Protein AF-A0A1X2HX25-F1 (afdb_monomer_lite)

Foldseek 3Di:
DDPVVVVCVVPDDDDDDPDDLVCLVVLLVVLQVVLVVLVVVLVPDDPPDDPVVSVVSPVSSCVSVVVSVQSVCVNVVNHD

Structure (mmCIF, N/CA/C/O backbone):
data_AF-A0A1X2HX25-F1
#
_entry.id   AF-A0A1X2HX25-F1
#
loop_
_atom_site.group_PDB
_atom_site.id
_atom_site.type_symbol
_atom_site.label_atom_id
_atom_site.label_alt_id
_atom_site.label_comp_id
_atom_site.label_asym_id
_atom_site.label_entity_id
_atom_site.label_seq_id
_atom_site.pdbx_PDB_ins_code
_atom_site.Cartn_x
_atom_site.Cartn_y
_atom_site.Cartn_z
_atom_site.occupancy
_atom_site.B_iso_or_equiv
_atom_site.auth_seq_id
_atom_site.auth_comp_id
_atom_site.auth_asym_id
_atom_site.auth_atom_id
_atom_site.pdbx_PDB_model_num
ATOM 1 N N . MET A 1 1 ? 41.529 1.014 -15.978 1.00 54.19 1 MET A N 1
ATOM 2 C CA . MET A 1 1 ? 40.050 1.039 -15.951 1.00 54.19 1 MET A CA 1
ATOM 3 C C . MET A 1 1 ? 39.599 -0.364 -16.334 1.00 54.19 1 MET A C 1
ATOM 5 O O . MET A 1 1 ? 39.986 -0.813 -17.403 1.00 54.19 1 MET A O 1
ATOM 9 N N . SER A 1 2 ? 38.997 -1.127 -15.417 1.00 55.34 2 SER A N 1
ATOM 10 C CA . SER A 1 2 ? 38.836 -2.583 -15.563 1.00 55.34 2 SER A CA 1
ATOM 11 C C . SER A 1 2 ? 37.837 -2.937 -16.670 1.00 55.34 2 SER A C 1
ATOM 13 O O . SER A 1 2 ? 36.647 -2.650 -16.548 1.00 55.34 2 SER A O 1
ATOM 15 N N . THR A 1 3 ? 38.319 -3.584 -17.732 1.00 70.00 3 THR A N 1
ATOM 16 C CA . THR A 1 3 ? 37.526 -4.074 -18.877 1.00 70.00 3 THR A CA 1
ATOM 17 C C . THR A 1 3 ? 36.385 -5.006 -18.461 1.00 70.00 3 THR A C 1
ATOM 19 O O . THR A 1 3 ? 35.349 -5.042 -19.116 1.00 70.00 3 THR A O 1
ATOM 22 N N . THR A 1 4 ? 36.528 -5.662 -17.310 1.00 78.56 4 THR A N 1
ATOM 23 C CA . THR A 1 4 ? 35.548 -6.571 -16.704 1.00 78.56 4 THR A CA 1
ATOM 24 C C . THR A 1 4 ? 34.203 -5.920 -16.364 1.00 78.56 4 THR A C 1
ATOM 26 O O . THR A 1 4 ? 33.180 -6.595 -16.400 1.00 78.56 4 THR A O 1
ATOM 29 N N . VAL A 1 5 ? 34.170 -4.617 -16.057 1.00 80.94 5 VAL A N 1
ATOM 30 C CA . VAL A 1 5 ? 32.920 -3.901 -15.720 1.00 80.94 5 VAL A CA 1
ATOM 31 C C . VAL A 1 5 ? 32.118 -3.556 -16.976 1.00 80.94 5 VAL A C 1
ATOM 33 O O . VAL A 1 5 ? 30.894 -3.593 -16.968 1.00 80.94 5 VAL A O 1
ATOM 36 N N . LEU A 1 6 ? 32.798 -3.241 -18.080 1.00 82.25 6 LEU A N 1
ATOM 37 C CA . LEU A 1 6 ? 32.131 -2.993 -19.362 1.00 82.25 6 LEU A CA 1
ATOM 38 C C . LEU A 1 6 ? 31.574 -4.294 -19.948 1.00 82.25 6 LEU A C 1
ATOM 40 O O . LEU A 1 6 ? 30.497 -4.298 -20.537 1.00 82.25 6 LEU A O 1
ATOM 44 N N . GLU A 1 7 ? 32.288 -5.401 -19.767 1.00 84.56 7 GLU A N 1
ATOM 45 C CA . GLU A 1 7 ? 31.859 -6.724 -20.221 1.00 84.56 7 GLU A CA 1
ATOM 46 C C . GLU A 1 7 ? 30.628 -7.224 -19.446 1.00 84.56 7 GLU A C 1
ATOM 48 O O . GLU A 1 7 ? 29.671 -7.718 -20.047 1.00 84.56 7 GLU A O 1
ATOM 53 N N . SER A 1 8 ? 30.591 -7.011 -18.125 1.00 82.75 8 SER A N 1
ATOM 54 C CA . SER A 1 8 ? 29.414 -7.334 -17.309 1.00 82.75 8 SER A CA 1
ATOM 55 C C . SER A 1 8 ? 28.214 -6.434 -17.617 1.00 82.75 8 SER A C 1
ATOM 57 O O . SER A 1 8 ? 27.081 -6.905 -17.604 1.00 82.75 8 SER A O 1
ATOM 59 N N . TRP A 1 9 ? 28.437 -5.163 -17.962 1.00 83.19 9 TRP A N 1
ATOM 60 C CA . TRP A 1 9 ? 27.357 -4.251 -18.344 1.00 83.19 9 TRP A CA 1
ATOM 61 C C . TRP A 1 9 ? 26.715 -4.614 -19.689 1.00 83.19 9 TRP A C 1
ATOM 63 O O . TRP A 1 9 ? 25.497 -4.554 -19.826 1.00 83.19 9 TRP A O 1
ATOM 73 N N . ASN A 1 10 ? 27.515 -5.046 -20.669 1.00 86.25 10 ASN A N 1
ATOM 74 C CA . ASN A 1 10 ? 27.014 -5.433 -21.994 1.00 86.25 10 ASN A CA 1
ATOM 75 C C . ASN A 1 10 ? 26.305 -6.797 -22.016 1.00 86.25 10 ASN A C 1
ATOM 77 O O . ASN A 1 10 ? 25.572 -7.087 -22.958 1.00 86.25 10 ASN A O 1
ATOM 81 N N . THR A 1 11 ? 26.530 -7.639 -21.005 1.00 88.19 11 THR A N 1
ATOM 82 C CA . THR A 1 11 ? 25.909 -8.971 -20.886 1.00 88.19 11 THR A CA 1
ATOM 83 C C . THR A 1 11 ? 24.718 -8.996 -19.924 1.00 88.19 11 THR A C 1
ATOM 85 O O . THR A 1 11 ? 23.996 -9.992 -19.868 1.00 88.19 11 THR A O 1
ATOM 88 N N . ALA A 1 12 ? 24.479 -7.909 -19.183 1.00 85.25 12 ALA A N 1
ATOM 89 C CA . ALA A 1 12 ? 23.373 -7.806 -18.242 1.00 85.25 12 ALA A CA 1
ATOM 90 C C . ALA A 1 12 ? 22.014 -7.690 -18.954 1.00 85.25 12 ALA A C 1
ATOM 92 O O . ALA A 1 12 ? 21.860 -6.979 -19.948 1.00 85.25 12 ALA A O 1
ATOM 93 N N . ALA A 1 13 ? 21.000 -8.368 -18.410 1.00 85.56 13 ALA A N 1
ATOM 94 C CA . ALA A 1 13 ? 19.629 -8.240 -18.892 1.00 85.56 13 ALA A CA 1
ATOM 95 C C . ALA A 1 13 ? 19.063 -6.838 -18.574 1.00 85.56 13 ALA A C 1
ATOM 97 O O . ALA A 1 13 ? 19.327 -6.311 -17.488 1.00 85.56 13 ALA A O 1
ATOM 98 N N . PRO A 1 14 ? 18.250 -6.242 -19.468 1.00 83.69 14 PRO A N 1
ATOM 99 C CA . PRO A 1 14 ? 17.611 -4.958 -19.205 1.00 83.69 14 PRO A CA 1
ATOM 100 C C . PRO A 1 14 ? 16.716 -5.025 -17.965 1.00 83.69 14 PRO A C 1
ATOM 102 O O . PRO A 1 14 ? 15.878 -5.921 -17.837 1.00 83.69 14 PRO A O 1
ATOM 105 N N . PHE A 1 15 ? 16.854 -4.045 -17.071 1.00 83.88 15 PHE A N 1
ATOM 106 C CA . PHE A 1 15 ? 15.941 -3.902 -15.943 1.00 83.88 15 PHE A CA 1
ATOM 107 C C . PHE A 1 15 ? 14.571 -3.455 -16.459 1.00 83.88 15 PHE A C 1
ATOM 109 O O . PHE A 1 15 ? 14.449 -2.429 -17.129 1.00 83.88 15 PHE A O 1
ATOM 116 N N . SER A 1 16 ? 13.536 -4.227 -16.146 1.00 82.56 16 SER A N 1
ATOM 117 C CA . SER A 1 16 ? 12.151 -3.883 -16.454 1.00 82.56 16 SER A CA 1
ATOM 118 C C . SER A 1 16 ? 11.366 -3.723 -15.160 1.00 82.56 16 SER A C 1
ATOM 120 O O . SER A 1 16 ? 11.653 -4.373 -14.155 1.00 82.56 16 SER A O 1
ATOM 122 N N . SER A 1 17 ? 10.388 -2.819 -15.172 1.00 80.25 17 SER A N 1
ATOM 123 C CA . SER A 1 17 ? 9.512 -2.639 -14.018 1.00 80.25 17 SER A CA 1
ATOM 124 C C . SER A 1 17 ? 8.682 -3.900 -13.788 1.00 80.25 17 SER A C 1
ATOM 126 O O . SER A 1 17 ? 8.051 -4.404 -14.717 1.00 80.25 17 SER A O 1
ATOM 128 N N . LEU A 1 18 ? 8.627 -4.362 -12.537 1.00 84.62 18 LEU A N 1
ATOM 129 C CA . LEU A 1 18 ? 7.765 -5.473 -12.120 1.00 84.62 18 LEU A CA 1
ATOM 130 C C . LEU A 1 18 ? 6.276 -5.153 -12.317 1.00 84.62 18 LEU A C 1
ATOM 132 O O . LEU A 1 18 ? 5.468 -6.055 -12.521 1.00 84.62 18 LEU A O 1
ATOM 136 N N . ILE A 1 19 ? 5.915 -3.870 -12.248 1.00 86.00 19 ILE A N 1
ATOM 137 C CA . ILE A 1 19 ? 4.544 -3.391 -12.400 1.00 86.00 19 ILE A CA 1
ATOM 138 C C . ILE A 1 19 ? 4.481 -2.497 -13.646 1.00 86.00 19 ILE A C 1
ATOM 140 O O . ILE A 1 19 ? 5.231 -1.518 -13.733 1.00 86.00 19 ILE A O 1
ATOM 144 N N . PRO A 1 20 ? 3.600 -2.792 -14.617 1.00 88.69 20 PRO A N 1
ATOM 145 C CA . PRO A 1 20 ? 3.426 -1.937 -15.782 1.00 88.69 20 PRO A CA 1
ATOM 146 C C . PRO A 1 20 ? 2.977 -0.531 -15.378 1.00 88.69 20 PRO A C 1
ATOM 148 O O . PRO A 1 20 ? 2.043 -0.370 -14.594 1.00 88.69 20 PRO A O 1
ATOM 151 N N . VAL A 1 21 ? 3.589 0.490 -15.979 1.00 87.38 21 VAL A N 1
ATOM 152 C CA . VAL A 1 21 ? 3.330 1.907 -15.655 1.00 87.38 21 VAL A CA 1
ATOM 153 C C . VAL A 1 21 ? 1.853 2.284 -15.820 1.00 87.38 21 VAL A C 1
ATOM 155 O O . VAL A 1 21 ? 1.312 3.070 -15.048 1.00 87.38 21 VAL A O 1
ATOM 158 N N . ALA A 1 22 ? 1.168 1.658 -16.780 1.00 90.56 22 ALA A N 1
ATOM 159 C CA . ALA A 1 22 ? -0.257 1.864 -17.023 1.00 90.56 22 ALA A CA 1
ATOM 160 C C . ALA A 1 22 ? -1.159 1.450 -15.840 1.00 90.56 22 ALA A C 1
ATOM 162 O O . ALA A 1 22 ? -2.284 1.935 -15.745 1.00 90.56 22 ALA A O 1
ATOM 163 N N . LEU A 1 23 ? -0.690 0.579 -14.934 1.00 93.56 23 LEU A N 1
ATOM 164 C CA . LEU A 1 23 ? -1.461 0.150 -13.764 1.00 93.56 23 LEU A CA 1
ATOM 165 C C . LEU A 1 23 ? -1.310 1.070 -12.549 1.00 93.56 23 LEU A C 1
ATOM 167 O O . LEU A 1 23 ? -2.137 0.984 -11.645 1.00 93.56 23 LEU A O 1
ATOM 171 N N . TYR A 1 24 ? -0.310 1.953 -12.500 1.00 92.00 24 TYR A N 1
ATOM 172 C CA . TYR A 1 24 ? -0.100 2.851 -11.357 1.00 92.00 24 TYR A CA 1
ATOM 173 C C . TYR A 1 24 ? -1.323 3.698 -10.977 1.00 92.00 24 TYR A C 1
ATOM 175 O O . TYR A 1 24 ? -1.685 3.665 -9.799 1.00 92.00 24 TYR A O 1
ATOM 183 N N . PRO A 1 25 ? -2.019 4.389 -11.905 1.00 93.31 25 PRO A N 1
ATOM 184 C CA . PRO A 1 25 ? -3.214 5.158 -11.548 1.00 93.31 25 PRO A CA 1
ATOM 185 C C . PRO A 1 25 ? -4.344 4.270 -11.016 1.00 93.31 25 PRO A C 1
ATOM 187 O O . PRO A 1 25 ? -5.057 4.652 -10.089 1.00 93.31 25 PRO A O 1
ATOM 190 N N . LEU A 1 26 ? -4.494 3.065 -11.571 1.00 95.62 26 LEU A N 1
ATOM 191 C CA . LEU A 1 26 ? -5.520 2.120 -11.141 1.00 95.62 26 LEU A CA 1
ATOM 192 C C . LEU A 1 26 ? -5.229 1.591 -9.730 1.00 95.62 26 LEU A C 1
ATOM 194 O O . LEU A 1 26 ? -6.118 1.562 -8.881 1.00 95.62 26 LEU A O 1
ATOM 198 N N . LEU A 1 27 ? -3.975 1.221 -9.461 1.00 95.06 27 LEU A N 1
ATOM 199 C CA . LEU A 1 27 ? -3.512 0.803 -8.138 1.00 95.06 27 LEU A CA 1
ATOM 200 C C . LEU A 1 27 ? -3.699 1.935 -7.124 1.00 95.06 27 LEU A C 1
ATOM 202 O O . LEU A 1 27 ? -4.309 1.715 -6.082 1.00 95.06 27 LEU A O 1
ATOM 206 N N . ALA A 1 28 ? -3.264 3.154 -7.451 1.00 95.94 28 ALA A N 1
ATOM 207 C CA . ALA A 1 28 ? -3.464 4.332 -6.611 1.00 95.94 28 ALA A CA 1
ATOM 208 C C . ALA A 1 28 ? -4.939 4.507 -6.229 1.00 95.94 28 ALA A C 1
ATOM 210 O O . ALA A 1 28 ? -5.258 4.620 -5.046 1.00 95.94 28 ALA A O 1
ATOM 211 N N . TYR A 1 29 ? -5.842 4.440 -7.212 1.00 96.75 29 TYR A N 1
ATOM 212 C CA . TYR A 1 29 ? -7.279 4.533 -6.977 1.00 96.75 29 TYR A CA 1
ATOM 213 C C . TYR A 1 29 ? -7.778 3.464 -5.994 1.00 96.75 29 TYR A C 1
ATOM 215 O O . TYR A 1 29 ? -8.441 3.801 -5.011 1.00 96.75 29 TYR A O 1
ATOM 223 N N . PHE A 1 30 ? -7.435 2.189 -6.196 1.00 97.06 30 PHE A N 1
ATOM 224 C CA . PHE A 1 30 ? -7.895 1.110 -5.315 1.00 97.06 30 PHE A CA 1
ATOM 225 C C . PHE A 1 30 ? -7.349 1.226 -3.891 1.00 97.06 30 PHE A C 1
ATOM 227 O O . PHE A 1 30 ? -8.107 1.086 -2.930 1.00 97.06 30 PHE A O 1
ATOM 234 N N . PHE A 1 31 ? -6.056 1.509 -3.745 1.00 97.25 31 PHE A N 1
ATOM 235 C CA . PHE A 1 31 ? -5.407 1.614 -2.441 1.00 97.25 31 PHE A CA 1
ATOM 236 C C . PHE A 1 31 ? -5.900 2.827 -1.646 1.00 97.25 31 PHE A C 1
ATOM 238 O O . PHE A 1 31 ? -6.209 2.695 -0.463 1.00 97.25 31 PHE A O 1
ATOM 245 N N . ILE A 1 32 ? -6.057 3.985 -2.296 1.00 97.44 32 ILE A N 1
ATOM 246 C CA . ILE A 1 32 ? -6.617 5.183 -1.662 1.00 97.44 32 ILE A CA 1
ATOM 247 C C . ILE A 1 32 ? -8.074 4.950 -1.263 1.00 97.44 32 ILE A C 1
ATOM 249 O O . ILE A 1 32 ? -8.427 5.185 -0.110 1.00 97.44 32 ILE A O 1
ATOM 253 N N . THR A 1 33 ? -8.913 4.439 -2.168 1.00 97.62 33 THR A N 1
ATOM 254 C CA . THR A 1 33 ? -10.343 4.232 -1.885 1.00 97.62 33 THR A CA 1
ATOM 255 C C . THR A 1 33 ? -10.551 3.196 -0.779 1.00 97.62 33 THR A C 1
ATOM 257 O O . THR A 1 33 ? -11.311 3.436 0.159 1.00 97.62 33 THR A O 1
ATOM 260 N N . GLY A 1 34 ? -9.838 2.066 -0.834 1.00 96.44 34 GLY A N 1
ATOM 261 C CA . GLY A 1 34 ? -9.887 1.039 0.209 1.00 96.44 34 GLY A CA 1
ATOM 262 C C . GLY A 1 34 ? -9.312 1.522 1.543 1.00 96.44 34 GLY A C 1
ATOM 263 O O . GLY A 1 34 ? -9.883 1.244 2.597 1.00 96.44 34 GLY A O 1
ATOM 264 N N . GLY A 1 35 ? -8.227 2.299 1.504 1.00 96.50 35 GLY A N 1
ATOM 265 C CA . GLY A 1 35 ? -7.625 2.921 2.681 1.00 96.50 35 GLY A CA 1
ATOM 266 C C . GLY A 1 35 ? -8.582 3.891 3.369 1.00 96.50 35 GLY A C 1
ATOM 267 O O . GLY A 1 35 ? -8.838 3.747 4.560 1.00 96.50 35 GLY A O 1
ATOM 268 N N . LEU A 1 36 ? -9.193 4.806 2.610 1.00 96.88 36 LEU A N 1
ATOM 269 C CA . LEU A 1 36 ? -10.215 5.740 3.096 1.00 96.88 36 LEU A CA 1
ATOM 270 C C . LEU A 1 36 ? -11.426 5.014 3.685 1.00 96.88 36 LEU A C 1
ATOM 272 O O . LEU A 1 36 ? -11.893 5.388 4.760 1.00 96.88 36 LEU A O 1
ATOM 276 N N . ALA A 1 37 ? -11.914 3.963 3.023 1.00 96.56 37 ALA A N 1
ATOM 277 C CA . ALA A 1 37 ? -13.011 3.155 3.544 1.00 96.56 37 ALA A CA 1
ATOM 278 C C . ALA A 1 37 ? -12.635 2.502 4.886 1.00 96.56 37 ALA A C 1
ATOM 280 O O . ALA A 1 37 ? -13.383 2.619 5.856 1.00 96.56 37 ALA A O 1
ATOM 281 N N . SER A 1 38 ? -11.453 1.881 4.977 1.00 94.31 38 SER A N 1
ATOM 282 C CA . SER A 1 38 ? -10.955 1.262 6.214 1.00 94.31 38 SER A CA 1
ATOM 283 C C . SER A 1 38 ? -10.744 2.287 7.333 1.00 94.31 38 SER A C 1
ATOM 285 O O . SER A 1 38 ? -11.077 2.013 8.485 1.00 94.31 38 SER A O 1
ATOM 287 N N . THR A 1 39 ? -10.250 3.487 7.018 1.00 95.31 39 THR A N 1
ATOM 288 C CA . THR A 1 39 ? -10.162 4.598 7.976 1.00 95.31 39 THR A CA 1
ATOM 289 C C 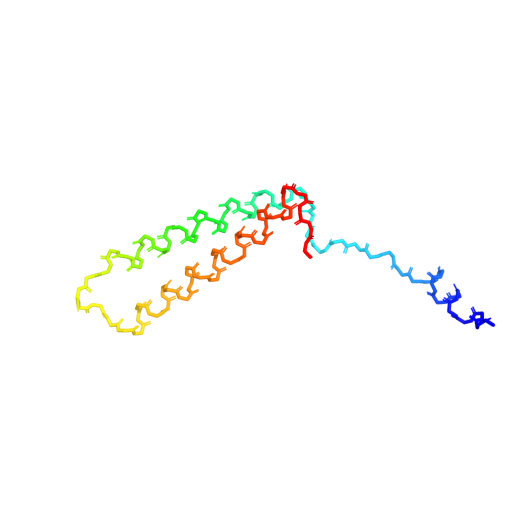. THR A 1 39 ? -11.546 5.038 8.441 1.00 95.31 39 THR A C 1
ATOM 291 O O . THR A 1 39 ? -11.747 5.242 9.634 1.00 95.31 39 THR A O 1
ATOM 294 N N . GLY A 1 40 ? -12.521 5.135 7.536 1.00 93.75 40 GLY A N 1
ATOM 295 C CA . GLY A 1 40 ? -13.910 5.424 7.890 1.00 93.75 40 GLY A CA 1
ATOM 296 C C . GLY A 1 40 ? -14.461 4.401 8.883 1.00 93.75 40 GLY A C 1
ATOM 297 O O . GLY A 1 40 ? -14.983 4.783 9.929 1.00 93.75 40 GLY A O 1
ATOM 298 N N . PHE A 1 41 ? -14.253 3.108 8.616 1.00 91.12 41 PHE A N 1
ATOM 299 C CA . PHE A 1 41 ? -14.616 2.029 9.539 1.00 91.12 41 PHE A CA 1
ATOM 300 C C . PHE A 1 41 ? -13.881 2.114 10.876 1.00 91.12 41 PHE A C 1
ATOM 302 O O . PHE A 1 41 ? -14.476 1.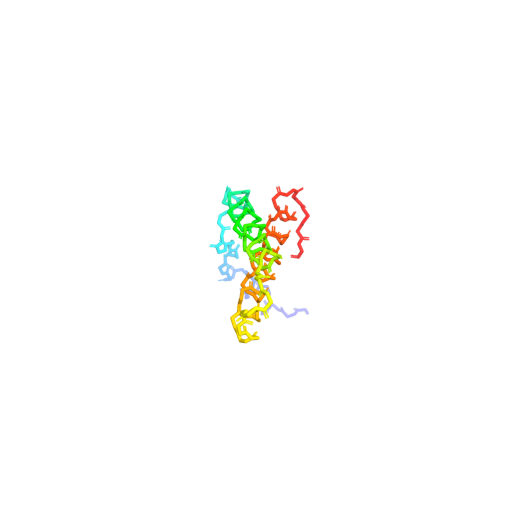837 11.914 1.00 91.12 41 PHE A O 1
ATOM 309 N N . PHE A 1 42 ? -12.607 2.508 10.882 1.00 90.38 42 PHE A N 1
ATOM 310 C CA . PHE A 1 42 ? -11.864 2.753 12.115 1.00 90.38 42 PHE A CA 1
ATOM 311 C C . PHE A 1 42 ? -12.504 3.859 12.963 1.00 90.38 42 PHE A C 1
ATOM 313 O O . PHE A 1 42 ? -12.704 3.673 14.159 1.00 90.38 42 PHE A O 1
ATOM 320 N N . VAL A 1 43 ? -12.881 4.976 12.338 1.00 90.50 43 VAL A N 1
ATOM 321 C CA . VAL A 1 43 ? -13.428 6.156 13.024 1.00 90.50 43 VAL A CA 1
ATOM 322 C C . VAL A 1 43 ? -14.811 5.900 13.628 1.00 90.50 43 VAL A C 1
ATOM 324 O O . VAL A 1 43 ? -15.102 6.402 14.710 1.00 90.50 43 VAL A O 1
ATOM 327 N N . VAL A 1 44 ? -15.666 5.119 12.963 1.00 90.31 44 VAL A N 1
ATOM 328 C CA . VAL A 1 44 ? -17.042 4.858 13.437 1.00 90.31 44 VAL A CA 1
ATOM 329 C C . VAL A 1 44 ? -17.142 3.750 14.492 1.00 90.31 44 VAL A C 1
ATOM 331 O O . VAL A 1 44 ? -18.243 3.442 14.951 1.00 90.31 44 VAL A O 1
ATOM 334 N N . GLN A 1 45 ? -16.030 3.124 14.889 1.00 83.25 45 GLN A N 1
ATOM 335 C CA . GLN A 1 45 ? -16.059 2.066 15.899 1.00 83.25 45 GLN A CA 1
ATOM 336 C C . GLN A 1 45 ? -16.562 2.583 17.258 1.00 83.25 45 GLN A C 1
ATOM 338 O O . GLN A 1 45 ? -16.110 3.600 17.778 1.00 83.25 45 GLN A O 1
ATOM 343 N N . GLY A 1 46 ? -17.518 1.858 17.847 1.00 76.62 46 GLY A N 1
ATOM 344 C CA . GLY A 1 46 ? -18.123 2.208 19.134 1.00 76.62 46 GLY A CA 1
ATOM 345 C C . GLY A 1 46 ? -17.242 1.871 20.344 1.00 76.62 46 GLY A C 1
ATOM 346 O O . GLY A 1 46 ? -16.330 1.057 20.264 1.00 76.62 46 GLY A O 1
ATOM 347 N N . LYS A 1 47 ? -17.576 2.431 21.517 1.00 71.69 47 LYS A N 1
ATOM 348 C CA . LYS A 1 47 ? -16.817 2.284 22.784 1.00 71.69 47 LYS A CA 1
ATOM 349 C C . LYS A 1 47 ? -16.585 0.843 23.281 1.00 71.69 47 LYS A C 1
ATOM 351 O O . LYS A 1 47 ? -15.802 0.658 24.203 1.00 71.69 47 LYS A O 1
ATOM 356 N N . GLN A 1 48 ? -17.284 -0.147 22.728 1.00 77.00 48 GLN A N 1
ATOM 357 C CA . GLN A 1 48 ? -17.227 -1.554 23.147 1.00 77.00 48 GLN A CA 1
ATOM 358 C C . GLN A 1 48 ? -16.396 -2.434 22.193 1.00 77.00 48 GLN A C 1
ATOM 360 O O . GLN A 1 48 ? -16.340 -3.646 22.385 1.00 7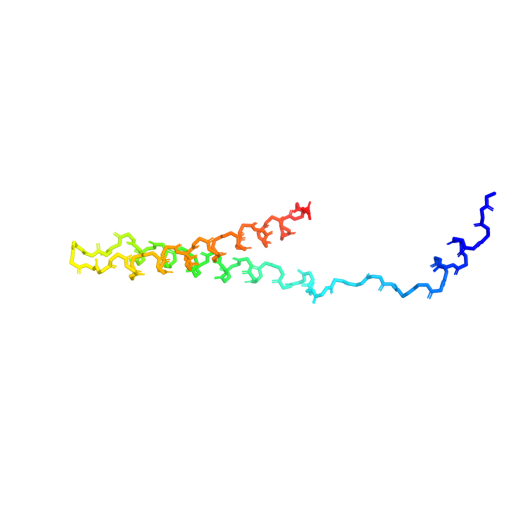7.00 48 GLN A O 1
ATOM 365 N N . THR A 1 49 ? -15.761 -1.880 21.151 1.00 78.88 49 THR A N 1
ATOM 366 C CA . THR A 1 49 ? -14.889 -2.687 20.286 1.00 78.88 49 THR A CA 1
ATOM 367 C C . THR A 1 49 ? -13.568 -3.009 20.976 1.00 78.88 49 THR A C 1
ATOM 369 O O . THR A 1 49 ? -12.922 -2.155 21.581 1.00 78.88 49 THR A O 1
ATOM 372 N N . HIS A 1 50 ? -13.150 -4.272 20.872 1.00 86.50 50 HIS A N 1
ATOM 373 C CA . HIS A 1 50 ? -11.881 -4.731 21.424 1.00 86.50 50 HIS A CA 1
ATOM 374 C C . HIS A 1 50 ? -10.694 -3.995 20.790 1.00 86.50 50 HIS A C 1
ATOM 376 O O . HIS A 1 50 ? -10.634 -3.819 19.571 1.00 86.50 50 HIS A O 1
ATOM 382 N N . LEU A 1 51 ? -9.695 -3.661 21.613 1.00 88.06 51 LEU A N 1
ATOM 383 C CA . LEU A 1 51 ? -8.482 -2.956 21.186 1.00 88.06 51 LEU A CA 1
ATOM 384 C C . LEU A 1 51 ? -7.741 -3.678 20.046 1.00 88.06 51 LEU A C 1
ATOM 386 O O . LEU A 1 51 ? -7.251 -3.035 19.123 1.00 88.06 51 LEU A O 1
ATOM 390 N N . ALA A 1 52 ? -7.715 -5.014 20.061 1.00 89.50 52 ALA A N 1
ATOM 391 C CA . ALA A 1 52 ? -7.113 -5.813 18.990 1.00 89.50 52 ALA A CA 1
ATOM 392 C C . ALA A 1 52 ? -7.818 -5.615 17.632 1.00 89.50 52 ALA A C 1
ATOM 394 O O . ALA A 1 52 ? -7.168 -5.550 16.587 1.00 89.50 52 ALA A O 1
ATOM 395 N N . SER A 1 53 ? -9.145 -5.462 17.637 1.00 88.94 53 SER A N 1
ATOM 396 C CA . SER A 1 53 ? -9.921 -5.187 16.422 1.00 88.94 53 SER A CA 1
ATOM 397 C C . SER A 1 53 ? -9.669 -3.768 15.910 1.00 88.94 53 SER A C 1
ATOM 399 O O . SER A 1 53 ? -9.523 -3.554 14.711 1.00 88.94 53 SER A O 1
ATOM 401 N N . GLN A 1 54 ? -9.572 -2.793 16.814 1.00 90.62 54 GLN A N 1
ATOM 402 C CA . GLN A 1 54 ? -9.236 -1.418 16.445 1.00 90.62 54 GLN A CA 1
ATOM 403 C C . GLN A 1 54 ? -7.838 -1.337 15.826 1.00 90.62 54 GLN A C 1
ATOM 405 O O . GLN A 1 54 ? -7.663 -0.722 14.776 1.00 90.62 54 GLN A O 1
ATOM 410 N N . PHE A 1 55 ? -6.860 -2.011 16.435 1.00 93.38 55 PHE A N 1
ATOM 411 C CA . PHE A 1 55 ? -5.486 -2.041 15.949 1.00 93.38 55 PHE A CA 1
ATOM 412 C C . PHE A 1 55 ? -5.370 -2.683 14.564 1.00 93.38 55 PHE A C 1
ATOM 414 O O . PHE A 1 55 ? -4.701 -2.138 13.694 1.00 93.38 55 PHE A O 1
ATOM 421 N N . THR A 1 56 ? -6.044 -3.809 14.328 1.00 94.19 56 THR A N 1
ATOM 422 C CA . THR A 1 56 ? -6.005 -4.489 13.022 1.00 94.19 56 THR A CA 1
ATOM 423 C C . THR A 1 56 ? -6.622 -3.645 11.908 1.00 94.19 56 THR A C 1
ATOM 425 O O . THR A 1 56 ? -6.036 -3.548 10.832 1.00 94.19 56 THR A O 1
ATOM 428 N N . ILE A 1 57 ? -7.748 -2.972 12.166 1.00 93.56 57 ILE A N 1
ATOM 429 C CA . ILE A 1 57 ? -8.390 -2.082 11.184 1.00 93.56 57 ILE A CA 1
ATOM 430 C C . ILE A 1 57 ? -7.537 -0.827 10.939 1.00 93.56 57 ILE A C 1
ATOM 432 O O . ILE A 1 57 ? -7.394 -0.398 9.794 1.00 93.56 57 ILE A O 1
ATOM 436 N N . ALA A 1 58 ? -6.929 -0.263 11.987 1.00 94.25 58 ALA A N 1
ATOM 437 C CA . ALA A 1 58 ? -6.006 0.863 11.859 1.00 94.25 58 ALA A CA 1
ATOM 438 C C . ALA A 1 58 ? -4.752 0.487 11.058 1.00 94.25 58 ALA A C 1
ATOM 440 O O . ALA A 1 58 ? -4.329 1.242 10.186 1.00 94.25 58 ALA A O 1
ATOM 441 N N . LEU A 1 59 ? -4.185 -0.694 11.317 1.00 96.75 59 LEU A N 1
ATOM 442 C CA . LEU A 1 59 ? -3.029 -1.215 10.593 1.00 96.75 59 LEU A CA 1
ATOM 443 C C . LEU A 1 59 ? -3.362 -1.425 9.114 1.00 96.75 59 LEU A C 1
ATOM 445 O O . LEU A 1 59 ? -2.608 -0.986 8.249 1.00 96.75 59 LEU A O 1
ATOM 449 N N . LEU A 1 60 ? -4.509 -2.045 8.823 1.00 96.31 60 LEU A N 1
ATOM 450 C CA . LEU A 1 60 ? -4.987 -2.239 7.458 1.00 96.31 60 LEU A CA 1
ATOM 451 C C . LEU A 1 60 ? -5.139 -0.890 6.742 1.00 96.31 60 LEU A C 1
ATOM 453 O O . LEU A 1 60 ? -4.589 -0.705 5.659 1.00 96.31 60 LEU A O 1
ATOM 457 N N . ALA A 1 61 ? -5.805 0.078 7.376 1.00 96.56 61 ALA A N 1
ATOM 458 C CA . ALA A 1 61 ? -5.971 1.421 6.831 1.00 96.56 61 ALA A CA 1
ATOM 459 C C . ALA A 1 61 ? -4.624 2.108 6.548 1.00 96.56 61 ALA A C 1
ATOM 461 O O . ALA A 1 61 ? -4.435 2.663 5.468 1.00 96.56 61 ALA A O 1
ATOM 462 N N . ALA A 1 62 ? -3.678 2.037 7.489 1.00 97.44 62 ALA A N 1
ATOM 463 C CA . ALA A 1 62 ? -2.355 2.641 7.353 1.00 97.44 62 ALA A CA 1
ATOM 464 C C . ALA A 1 62 ? -1.557 2.035 6.191 1.00 97.44 62 ALA A C 1
ATOM 466 O O . ALA A 1 62 ? -0.964 2.770 5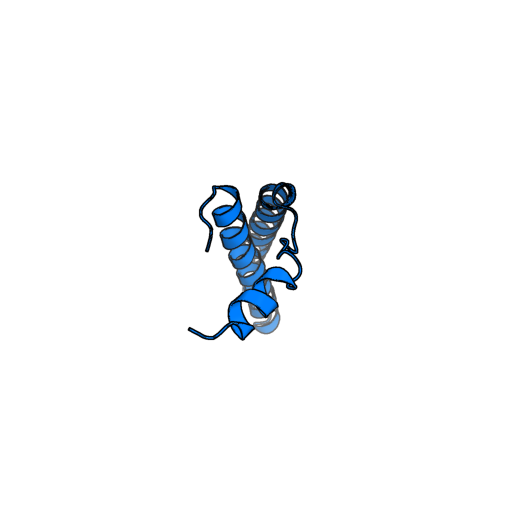.405 1.00 97.44 62 ALA A O 1
ATOM 467 N N . VAL A 1 63 ? -1.576 0.707 6.050 1.00 97.88 63 VAL A N 1
ATOM 468 C CA . VAL A 1 63 ? -0.906 0.013 4.943 1.00 97.88 63 VAL A CA 1
ATOM 469 C C . VAL A 1 63 ? -1.540 0.403 3.610 1.00 97.88 63 VAL A C 1
ATOM 471 O O . VAL A 1 63 ? -0.822 0.779 2.683 1.00 97.88 63 VAL A O 1
ATOM 474 N N . LEU A 1 64 ? -2.873 0.372 3.512 1.00 97.06 64 LEU A N 1
ATOM 475 C CA . LEU A 1 64 ? -3.564 0.704 2.267 1.00 97.06 64 LEU A CA 1
ATOM 476 C C . LEU A 1 64 ? -3.316 2.157 1.848 1.00 97.06 64 LEU A C 1
ATOM 478 O O . LEU A 1 64 ? -2.987 2.410 0.691 1.00 97.06 64 LEU A O 1
ATOM 482 N N . LEU A 1 65 ? -3.413 3.104 2.783 1.00 97.25 65 LEU A N 1
ATOM 483 C CA . LEU A 1 65 ? -3.134 4.511 2.504 1.00 97.25 65 LEU A CA 1
ATOM 484 C C . LEU A 1 65 ? -1.659 4.752 2.175 1.00 97.25 65 LEU A C 1
ATOM 486 O O . LEU A 1 65 ? -1.373 5.498 1.245 1.00 97.25 65 LEU A O 1
ATOM 490 N N . GLY A 1 66 ? -0.727 4.102 2.878 1.00 96.56 66 GLY A N 1
ATOM 491 C CA . GLY A 1 66 ? 0.707 4.221 2.609 1.00 96.56 66 GLY A CA 1
ATOM 492 C C . GLY A 1 66 ? 1.061 3.807 1.179 1.00 96.56 66 GLY A C 1
ATOM 493 O O . GLY A 1 66 ? 1.661 4.586 0.438 1.00 96.56 66 GLY A O 1
ATOM 494 N N . PHE A 1 67 ? 0.610 2.624 0.748 1.00 95.56 67 PHE A N 1
ATOM 495 C CA . PHE A 1 67 ? 0.773 2.188 -0.643 1.00 95.56 67 PHE A CA 1
ATOM 496 C C . PHE A 1 67 ? 0.011 3.081 -1.627 1.00 95.56 67 PHE A C 1
ATOM 498 O O . PHE A 1 67 ? 0.527 3.387 -2.700 1.00 95.56 67 PHE A O 1
ATOM 505 N N . GLY A 1 68 ? -1.179 3.555 -1.254 1.00 95.94 68 GLY A N 1
ATOM 506 C CA . GLY A 1 68 ? -1.958 4.493 -2.060 1.00 95.94 68 GLY A CA 1
ATOM 507 C C . GLY A 1 68 ? -1.200 5.784 -2.358 1.00 95.94 68 GLY A C 1
ATOM 508 O O . GLY A 1 68 ? -1.175 6.223 -3.506 1.00 95.94 68 GLY A O 1
ATOM 509 N N . VAL A 1 69 ? -0.524 6.359 -1.361 1.00 96.12 69 VAL A N 1
ATOM 510 C CA . VAL A 1 69 ? 0.303 7.563 -1.527 1.00 96.12 69 VAL A CA 1
ATOM 511 C C . VAL A 1 69 ? 1.501 7.290 -2.439 1.00 96.12 69 VAL A C 1
ATOM 513 O O . VAL A 1 69 ? 1.761 8.089 -3.337 1.00 96.12 69 VAL A O 1
ATOM 516 N N . ILE A 1 70 ? 2.180 6.148 -2.281 1.00 95.06 70 ILE A N 1
ATOM 517 C CA . ILE A 1 70 ? 3.309 5.760 -3.145 1.00 95.06 70 ILE A CA 1
ATOM 518 C C . ILE A 1 70 ? 2.860 5.635 -4.606 1.00 95.06 70 ILE A C 1
ATOM 520 O O . ILE A 1 70 ? 3.436 6.272 -5.488 1.00 95.06 70 ILE A O 1
ATOM 524 N N . PHE A 1 71 ? 1.800 4.867 -4.878 1.00 94.25 71 PHE A N 1
ATOM 525 C CA . PHE A 1 71 ? 1.296 4.699 -6.244 1.00 94.25 71 PHE A CA 1
ATOM 526 C C . PHE A 1 71 ? 0.765 6.007 -6.831 1.00 94.25 71 PHE A C 1
ATOM 528 O O . PHE A 1 71 ? 0.954 6.255 -8.019 1.00 94.25 71 PHE A O 1
ATOM 535 N N . THR A 1 72 ? 0.155 6.867 -6.011 1.00 94.69 72 THR A N 1
ATOM 536 C CA . THR A 1 72 ? -0.283 8.198 -6.449 1.00 94.69 72 THR A CA 1
ATOM 537 C C . THR A 1 72 ? 0.911 9.053 -6.862 1.00 94.69 72 THR A C 1
ATOM 539 O O . THR A 1 72 ? 0.881 9.628 -7.946 1.00 94.69 72 THR A O 1
ATOM 542 N N . SER A 1 73 ? 1.974 9.088 -6.048 1.00 94.75 73 SER A N 1
ATOM 543 C CA . SER A 1 73 ? 3.211 9.828 -6.336 1.00 94.75 73 SER A CA 1
ATOM 544 C C . SER A 1 73 ? 3.815 9.401 -7.674 1.00 94.75 73 SER A C 1
ATOM 546 O O . SER A 1 73 ? 4.060 10.231 -8.549 1.00 94.75 73 SER A O 1
ATOM 548 N N . ILE A 1 74 ? 3.961 8.091 -7.885 1.00 92.50 74 ILE A N 1
ATOM 549 C CA . ILE A 1 74 ? 4.522 7.554 -9.129 1.00 92.50 74 ILE A CA 1
ATOM 550 C C . ILE A 1 74 ? 3.578 7.826 -10.312 1.00 92.50 74 ILE A C 1
ATOM 552 O O . ILE A 1 74 ? 4.034 8.140 -11.410 1.00 92.50 74 ILE A O 1
ATOM 556 N N . SER A 1 75 ? 2.258 7.776 -10.100 1.00 90.56 75 SER A N 1
ATOM 557 C CA . SER A 1 75 ? 1.265 8.044 -11.147 1.00 90.56 75 SER A CA 1
ATOM 558 C C . SER A 1 75 ? 1.256 9.497 -11.629 1.00 90.56 75 SER A C 1
ATOM 560 O O . SER A 1 75 ? 0.882 9.733 -12.776 1.00 90.56 75 SER A O 1
ATOM 562 N N . ILE A 1 76 ? 1.642 10.463 -10.790 1.00 93.06 76 ILE A N 1
ATOM 563 C CA . ILE A 1 76 ? 1.799 11.874 -11.188 1.00 93.06 76 ILE A CA 1
ATOM 564 C C . ILE A 1 76 ? 3.211 12.189 -11.710 1.00 93.06 76 ILE A C 1
ATOM 566 O O . ILE A 1 76 ? 3.518 13.344 -11.995 1.00 93.06 76 ILE A O 1
ATOM 570 N N . GLY A 1 77 ? 4.071 11.174 -11.848 1.00 89.06 77 GLY A N 1
ATOM 571 C CA . GLY A 1 77 ? 5.438 11.312 -12.352 1.00 89.06 77 GLY A CA 1
ATOM 572 C C . GLY A 1 77 ? 6.473 11.701 -11.294 1.00 89.06 77 GLY A C 1
ATOM 573 O O . GLY A 1 77 ? 7.606 12.017 -11.652 1.00 89.06 77 GLY A O 1
ATOM 574 N N . ILE A 1 78 ? 6.116 11.669 -10.006 1.00 90.81 78 ILE A N 1
ATOM 575 C CA . ILE A 1 78 ? 7.062 11.823 -8.897 1.00 90.81 78 ILE A CA 1
ATOM 576 C C . ILE A 1 78 ? 7.551 10.428 -8.504 1.00 90.81 78 ILE A C 1
ATOM 578 O O . ILE A 1 78 ? 6.943 9.731 -7.686 1.00 90.81 78 ILE A O 1
ATOM 582 N N . TYR A 1 79 ? 8.645 10.019 -9.139 1.00 85.06 79 TYR A N 1
ATOM 583 C CA . TYR A 1 79 ? 9.328 8.761 -8.858 1.00 85.06 79 TYR A CA 1
ATOM 584 C C . TYR A 1 79 ? 10.130 8.890 -7.557 1.00 85.06 79 TYR A C 1
ATOM 586 O O . TYR A 1 79 ? 10.890 9.847 -7.393 1.00 85.06 79 TYR A O 1
ATOM 594 N N . VAL A 1 80 ? 9.923 7.942 -6.642 1.00 75.75 80 VA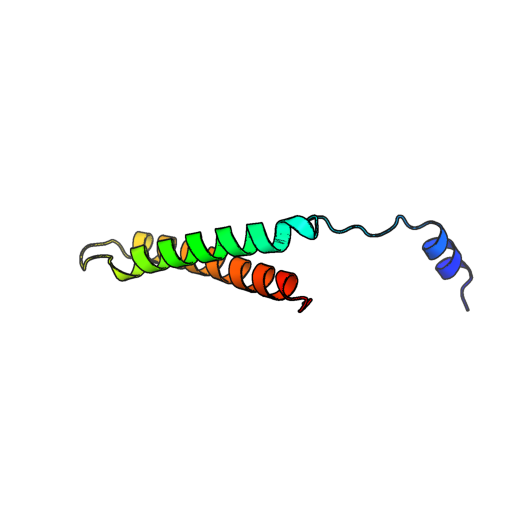L A N 1
ATOM 595 C CA . VAL A 1 80 ? 10.636 7.810 -5.360 1.00 75.75 80 VAL A CA 1
ATOM 596 C C . VAL A 1 80 ? 11.648 6.681 -5.465 1.00 75.75 80 VAL A C 1
ATOM 598 O O . VAL A 1 80 ? 11.302 5.664 -6.110 1.00 75.75 80 VAL A O 1
#

Organism: NCBI:txid90262

InterPro domains:
  IPR007915 Oligosaccharyltransferase complex subunit [PF05251] (14-80)

Sequence (80 aa):
MSTTVLESWNTAAPFSSLIPVALYPLLAYFFITGGLASTGFFVVQGKQTHLASQFTIALLAAVLLGFGVIFTSISIGIYV

Secondary structure (DSSP, 8-state):
--HHHHHHHHHSPPP--SS-GGGHHHHHHHHHHHHHHHHHHHHT--TTS-HHHHHHHHHHHHHHHHHHHHHHHHHTT---

Radius of gyration: 20.42 Å; chains: 1; bounding box: 58×21×45 Å

pLDDT: mean 89.17, std 8.62, ra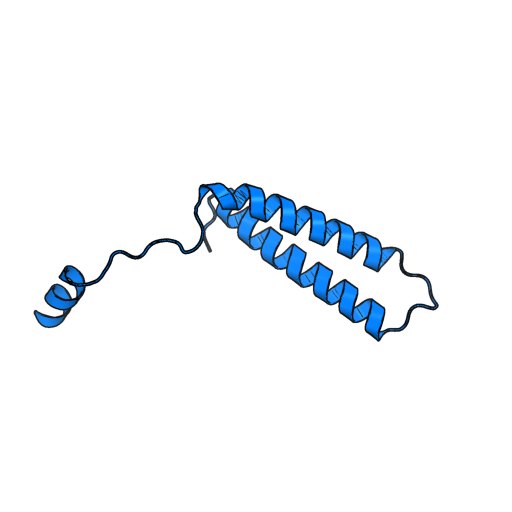nge [54.19, 97.88]